Protein AF-A0A3C1NFV2-F1 (afdb_monomer_lite)

Sequence (138 aa):
SYFTEQDGTWHMTVIRDTDFTPSHIIEFYMSYPMYIVIGVGGFMYARTRLPTYGSKGWSVAYVLLFVGPFMIFPNVGLNEWGHTFWFMEELFVEPLHWMFVFFGWFSLAVFGVVLQLLGRVVELAHGHEELLGLEPAE

Structure (mmCIF, N/CA/C/O backbone):
data_AF-A0A3C1NFV2-F1
#
_entry.id   AF-A0A3C1NFV2-F1
#
loop_
_atom_site.group_PDB
_atom_site.id
_atom_site.type_symbol
_atom_site.label_atom_id
_atom_site.label_alt_id
_atom_site.label_comp_id
_atom_site.label_asym_id
_atom_site.label_entity_id
_atom_site.label_seq_id
_atom_site.pdbx_PDB_ins_code
_atom_site.Cartn_x
_atom_site.Cartn_y
_atom_site.Cartn_z
_atom_site.occupancy
_atom_site.B_iso_or_equiv
_atom_site.auth_seq_id
_atom_site.auth_comp_id
_atom_site.auth_asym_id
_atom_site.auth_atom_id
_atom_site.pdbx_PDB_model_num
ATOM 1 N N . SER A 1 1 ? 8.337 -7.512 -2.094 1.00 87.50 1 SER A N 1
ATOM 2 C CA . SER A 1 1 ? 9.249 -8.487 -1.454 1.00 87.50 1 SER A CA 1
ATOM 3 C C . SER A 1 1 ? 9.597 -9.572 -2.453 1.00 87.50 1 SER A C 1
ATOM 5 O O . SER A 1 1 ? 10.526 -9.316 -3.191 1.00 87.50 1 SER A O 1
ATOM 7 N N . TYR A 1 2 ? 8.841 -10.671 -2.594 1.00 95.75 2 TYR A N 1
ATOM 8 C CA . TYR A 1 2 ? 9.236 -11.791 -3.472 1.00 95.75 2 TYR A CA 1
ATOM 9 C C . TYR A 1 2 ? 9.637 -11.377 -4.902 1.00 95.75 2 TYR A C 1
ATOM 11 O O . TYR A 1 2 ? 10.785 -11.562 -5.281 1.00 95.75 2 TYR A O 1
ATOM 19 N N . PHE A 1 3 ? 8.727 -10.767 -5.670 1.00 94.44 3 PHE A N 1
ATOM 20 C CA . PHE A 1 3 ? 9.014 -10.379 -7.061 1.00 94.44 3 PHE A CA 1
ATOM 21 C C . PHE A 1 3 ? 10.024 -9.225 -7.175 1.00 94.44 3 PHE A C 1
ATOM 23 O O . PHE A 1 3 ? 10.833 -9.220 -8.090 1.00 94.44 3 PHE A O 1
ATOM 30 N N . THR A 1 4 ? 10.033 -8.309 -6.203 1.00 89.50 4 THR A N 1
ATOM 31 C CA . THR A 1 4 ? 11.006 -7.205 -6.115 1.00 89.50 4 THR A CA 1
ATOM 32 C C . THR A 1 4 ? 12.437 -7.696 -5.903 1.00 89.50 4 THR A C 1
ATOM 34 O O . THR A 1 4 ? 13.373 -7.235 -6.537 1.00 89.50 4 THR A O 1
ATOM 37 N N . GLU A 1 5 ? 12.640 -8.648 -4.994 1.00 91.31 5 GLU A N 1
ATOM 38 C CA . GLU A 1 5 ? 13.976 -9.178 -4.706 1.00 91.31 5 GLU A CA 1
ATOM 39 C C . GLU A 1 5 ? 14.406 -10.221 -5.748 1.00 91.31 5 GLU A C 1
ATOM 41 O O . GLU A 1 5 ? 15.594 -10.363 -6.042 1.00 91.31 5 GLU A O 1
ATOM 46 N N . GLN A 1 6 ? 13.440 -10.904 -6.373 1.00 95.50 6 GLN A N 1
ATOM 47 C CA . GLN A 1 6 ? 13.684 -11.737 -7.548 1.00 95.50 6 GLN A CA 1
ATOM 48 C C . GLN A 1 6 ? 14.309 -10.927 -8.693 1.00 95.50 6 GLN A C 1
ATOM 50 O O . GLN A 1 6 ? 15.218 -11.423 -9.358 1.00 95.50 6 GLN A O 1
ATOM 55 N N . ASP A 1 7 ? 13.857 -9.695 -8.927 1.00 91.75 7 ASP A N 1
ATOM 56 C CA . ASP A 1 7 ? 14.445 -8.835 -9.954 1.00 91.75 7 ASP A CA 1
ATOM 57 C C . ASP A 1 7 ? 15.911 -8.478 -9.653 1.00 91.75 7 ASP A C 1
ATOM 59 O O . ASP A 1 7 ? 16.766 -8.510 -10.540 1.00 91.75 7 ASP A O 1
ATOM 63 N N . GLY A 1 8 ? 16.252 -8.321 -8.370 1.00 89.75 8 GLY A N 1
ATOM 64 C CA . GLY A 1 8 ? 17.637 -8.166 -7.922 1.00 89.75 8 GLY A CA 1
ATOM 65 C C . GLY A 1 8 ? 18.556 -9.304 -8.386 1.00 89.75 8 GLY A C 1
ATOM 66 O O . GLY A 1 8 ? 19.658 -9.047 -8.875 1.00 89.75 8 GLY A O 1
ATOM 67 N N . THR A 1 9 ? 18.111 -10.568 -8.311 1.00 95.00 9 THR A N 1
ATOM 68 C CA . THR A 1 9 ? 18.898 -11.677 -8.885 1.00 95.00 9 THR A CA 1
ATOM 69 C C . THR A 1 9 ? 18.834 -11.710 -10.409 1.00 95.00 9 THR A C 1
ATOM 71 O O . THR A 1 9 ? 19.804 -12.142 -11.028 1.00 95.00 9 THR A O 1
ATOM 74 N N . TRP A 1 10 ? 17.741 -11.258 -11.030 1.00 94.44 10 TRP A N 1
ATOM 75 C CA . TRP A 1 10 ? 17.619 -11.214 -12.487 1.00 94.44 10 TRP A CA 1
ATOM 76 C C . TRP A 1 10 ? 18.637 -10.250 -13.108 1.00 94.44 10 TRP A C 1
ATOM 78 O O . TRP A 1 10 ? 19.301 -10.599 -14.088 1.00 94.44 10 TRP A O 1
ATOM 88 N N . HIS A 1 11 ? 18.866 -9.098 -12.475 1.00 91.00 11 HIS A N 1
ATOM 89 C CA . HIS A 1 11 ? 19.898 -8.137 -12.873 1.00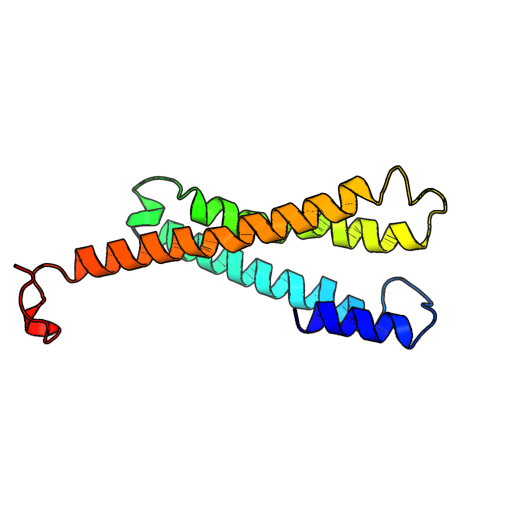 91.00 11 HIS A CA 1
ATOM 90 C C . HIS A 1 11 ? 21.320 -8.712 -12.913 1.00 91.00 11 HIS A C 1
ATOM 92 O O . HIS A 1 11 ? 22.149 -8.224 -13.675 1.00 91.00 11 HIS A O 1
ATOM 98 N N . MET A 1 12 ? 21.603 -9.775 -12.157 1.00 94.06 12 MET A N 1
ATOM 99 C CA . MET A 1 12 ? 22.910 -10.445 -12.159 1.00 94.06 12 MET A CA 1
ATOM 100 C C . MET A 1 12 ? 23.020 -11.566 -13.203 1.00 94.06 12 MET A C 1
ATOM 102 O O . MET A 1 12 ? 24.071 -12.194 -13.321 1.00 94.06 12 MET A O 1
ATOM 106 N N . THR A 1 13 ? 21.945 -11.846 -13.945 1.00 94.69 13 THR A N 1
ATOM 107 C CA . THR A 1 13 ? 21.867 -12.993 -14.868 1.00 94.69 13 THR A CA 1
ATOM 108 C C . THR A 1 13 ? 21.829 -12.608 -16.339 1.00 94.69 13 THR A C 1
ATOM 110 O O . THR A 1 13 ? 22.169 -13.434 -17.184 1.00 94.69 13 THR A O 1
ATOM 113 N N . VAL A 1 14 ? 21.442 -11.371 -16.662 1.00 91.62 14 VAL A N 1
ATOM 114 C CA . VAL A 1 14 ? 21.311 -10.907 -18.047 1.00 91.62 14 VAL A CA 1
ATOM 115 C C . VAL A 1 14 ? 21.833 -9.486 -18.214 1.00 91.62 14 VAL A C 1
ATOM 117 O O . VAL A 1 14 ? 21.719 -8.652 -17.319 1.00 91.62 14 VAL A O 1
ATOM 120 N N . ILE A 1 15 ? 22.342 -9.194 -19.409 1.00 91.69 15 ILE A N 1
ATOM 121 C CA . ILE A 1 15 ? 22.447 -7.820 -19.903 1.00 91.69 15 ILE A CA 1
ATOM 122 C C . ILE A 1 15 ? 21.111 -7.520 -20.581 1.00 91.69 15 ILE A C 1
ATOM 124 O O . ILE A 1 15 ? 20.642 -8.305 -21.400 1.00 91.69 15 ILE A O 1
ATOM 128 N N . ARG A 1 16 ? 20.455 -6.436 -20.174 1.00 87.50 16 ARG A N 1
ATOM 129 C CA . ARG A 1 16 ? 19.063 -6.161 -20.540 1.00 87.50 16 ARG A CA 1
ATOM 130 C C . ARG A 1 16 ? 18.963 -5.617 -21.964 1.00 87.50 16 ARG A C 1
ATOM 132 O O . ARG A 1 16 ? 19.564 -4.592 -22.265 1.00 87.50 16 ARG A O 1
ATOM 139 N N . ASP A 1 17 ? 18.138 -6.257 -22.789 1.00 88.50 17 ASP A N 1
ATOM 140 C CA . ASP A 1 17 ? 17.783 -5.748 -24.123 1.00 88.50 17 ASP A CA 1
ATOM 141 C C . ASP A 1 17 ? 16.808 -4.556 -24.052 1.00 88.50 17 ASP A C 1
ATOM 143 O O . ASP A 1 17 ? 16.746 -3.730 -24.960 1.00 88.50 17 ASP A O 1
ATOM 147 N N . THR A 1 18 ? 16.008 -4.484 -22.982 1.00 86.12 18 THR A N 1
ATOM 148 C CA . THR A 1 18 ? 14.990 -3.453 -22.735 1.00 86.12 18 THR A CA 1
ATOM 149 C C . THR A 1 18 ? 14.589 -3.430 -21.252 1.00 86.12 18 THR A C 1
ATOM 151 O O . THR A 1 18 ? 15.028 -4.264 -20.453 1.00 86.12 18 THR A O 1
ATOM 154 N N . ASP A 1 19 ? 13.715 -2.495 -20.887 1.00 83.88 19 ASP A N 1
ATOM 155 C CA . ASP A 1 19 ? 13.092 -2.392 -19.569 1.00 83.88 19 ASP A CA 1
ATOM 156 C C . ASP A 1 19 ? 11.949 -3.388 -19.355 1.00 83.88 19 ASP A C 1
ATOM 158 O O . ASP A 1 19 ? 11.538 -3.621 -18.227 1.00 83.88 19 ASP A O 1
ATOM 162 N N . PHE A 1 20 ? 11.486 -4.066 -20.403 1.00 89.62 20 PHE A N 1
ATOM 163 C CA . PHE A 1 20 ? 10.514 -5.156 -20.299 1.00 89.62 20 PHE A CA 1
ATOM 164 C C . PHE A 1 20 ? 11.192 -6.519 -20.137 1.00 89.62 20 PHE A C 1
ATOM 166 O O . PHE A 1 20 ? 11.080 -7.401 -20.990 1.00 89.62 20 PHE A O 1
ATOM 173 N N . THR A 1 21 ? 11.914 -6.704 -19.034 1.00 91.12 21 THR A N 1
ATOM 174 C CA . THR A 1 21 ? 12.440 -8.024 -18.671 1.00 91.12 21 THR A CA 1
ATOM 175 C C . THR A 1 21 ? 11.312 -8.939 -18.169 1.00 91.12 21 THR A C 1
ATOM 177 O O . THR A 1 21 ? 10.276 -8.455 -17.702 1.00 91.12 21 THR A O 1
ATOM 180 N N . PRO A 1 22 ? 11.491 -10.275 -18.201 1.00 95.38 22 PRO A N 1
ATOM 181 C CA . PRO A 1 22 ? 10.542 -11.192 -17.576 1.00 95.38 22 PRO A CA 1
ATOM 182 C C . PRO A 1 22 ? 10.256 -10.860 -16.104 1.00 95.38 22 PRO A C 1
ATOM 184 O O . PRO A 1 22 ? 9.103 -10.934 -15.685 1.00 95.38 22 PRO A O 1
ATOM 187 N N . SER A 1 23 ? 11.272 -10.456 -15.332 1.00 94.38 23 SER A N 1
ATOM 188 C CA . SER A 1 23 ? 11.110 -10.034 -13.936 1.00 94.38 23 SER A CA 1
ATOM 189 C C . SER A 1 23 ? 10.300 -8.740 -13.815 1.00 94.38 23 SER A C 1
ATOM 191 O O . SER A 1 23 ? 9.317 -8.726 -13.079 1.00 94.38 23 SER A O 1
ATOM 193 N N . HIS A 1 24 ? 10.614 -7.704 -14.599 1.00 90.88 24 HIS A N 1
ATOM 194 C CA . HIS A 1 24 ? 9.911 -6.418 -14.565 1.00 90.88 24 HIS A CA 1
ATOM 195 C C . HIS A 1 24 ? 8.430 -6.542 -14.937 1.00 90.88 24 HIS A C 1
ATOM 197 O O . HIS A 1 24 ? 7.584 -5.907 -14.309 1.00 90.88 24 HIS A O 1
ATOM 203 N N . ILE A 1 25 ? 8.083 -7.387 -15.917 1.00 93.88 25 ILE A N 1
ATOM 204 C CA . ILE A 1 25 ? 6.680 -7.639 -16.294 1.00 93.88 25 ILE A CA 1
ATOM 205 C C . ILE A 1 25 ? 5.885 -8.161 -15.089 1.00 93.88 25 ILE A C 1
ATOM 207 O O . ILE A 1 25 ? 4.780 -7.695 -14.808 1.00 93.88 25 ILE A O 1
ATOM 211 N N . ILE A 1 26 ? 6.450 -9.117 -14.354 1.00 96.31 26 ILE A N 1
ATOM 212 C CA . ILE A 1 26 ? 5.793 -9.726 -13.197 1.00 96.31 26 ILE A CA 1
ATOM 213 C C . ILE A 1 26 ? 5.817 -8.789 -11.987 1.00 96.31 26 ILE A C 1
ATOM 215 O O . ILE A 1 26 ? 4.823 -8.680 -11.268 1.00 96.31 26 ILE A O 1
ATOM 219 N N . GLU A 1 27 ? 6.913 -8.080 -11.757 1.00 91.81 27 GLU A N 1
ATOM 220 C CA . GLU A 1 27 ? 7.041 -7.157 -10.640 1.00 91.81 27 GLU A CA 1
ATOM 221 C C . GLU A 1 27 ? 6.131 -5.933 -10.815 1.00 91.81 27 GLU A C 1
ATOM 223 O O . GLU A 1 27 ? 5.156 -5.774 -10.070 1.00 91.81 27 GLU A O 1
ATOM 228 N N . PHE A 1 28 ? 6.416 -5.097 -11.813 1.00 88.88 28 PHE A N 1
ATOM 229 C CA . PHE A 1 28 ? 5.825 -3.769 -11.962 1.00 88.88 28 PHE A CA 1
ATOM 230 C C . PHE A 1 28 ? 4.447 -3.796 -12.603 1.00 88.88 28 PHE A C 1
ATOM 232 O O . PHE A 1 28 ? 3.584 -3.000 -12.238 1.00 88.88 28 PHE A O 1
ATOM 239 N N . TYR A 1 29 ? 4.221 -4.717 -13.538 1.00 90.88 29 TYR A N 1
ATOM 240 C CA . TYR A 1 29 ? 3.008 -4.722 -14.358 1.00 90.88 29 TYR A CA 1
ATOM 241 C C . TYR A 1 29 ? 1.989 -5.782 -13.928 1.00 90.88 29 TYR A C 1
ATOM 243 O O . TYR A 1 29 ? 0.854 -5.771 -14.405 1.00 90.88 29 TYR A O 1
ATOM 251 N N . MET A 1 30 ? 2.345 -6.649 -12.976 1.00 94.75 30 MET A N 1
ATOM 252 C CA . MET A 1 30 ? 1.423 -7.612 -12.374 1.00 94.75 30 MET A CA 1
ATOM 253 C C . MET A 1 30 ? 1.346 -7.446 -10.853 1.00 94.75 30 MET A C 1
ATOM 255 O O . MET A 1 30 ? 0.293 -7.080 -10.330 1.00 94.75 30 MET A O 1
ATOM 259 N N . SER A 1 31 ? 2.440 -7.687 -10.127 1.00 94.38 31 SER A N 1
ATOM 260 C CA . SER A 1 31 ? 2.401 -7.786 -8.665 1.00 94.38 31 SER A CA 1
ATOM 261 C C . SER A 1 31 ? 2.040 -6.462 -7.987 1.00 94.38 31 SER A C 1
ATOM 263 O O . SER A 1 31 ? 1.213 -6.451 -7.071 1.00 94.38 31 SER A O 1
ATOM 265 N N . TYR A 1 32 ? 2.592 -5.344 -8.474 1.00 91.81 32 TYR A N 1
ATOM 266 C CA . TYR A 1 32 ? 2.317 -4.013 -7.933 1.00 91.81 32 TYR A CA 1
ATOM 267 C C . TYR A 1 32 ? 0.856 -3.588 -8.157 1.00 91.81 32 TYR A C 1
ATOM 269 O O . TYR A 1 32 ? 0.159 -3.304 -7.176 1.00 91.81 32 TYR A O 1
ATOM 277 N N . PRO A 1 33 ? 0.323 -3.645 -9.394 1.00 92.88 33 PRO A N 1
ATOM 278 C CA . PRO A 1 33 ? -1.094 -3.423 -9.657 1.00 92.88 33 PRO A CA 1
ATOM 279 C C . PRO A 1 33 ? -2.017 -4.310 -8.822 1.00 92.88 33 PRO A C 1
ATOM 281 O O . PRO A 1 33 ? -3.014 -3.819 -8.292 1.00 92.88 33 PRO A O 1
ATOM 284 N N . MET A 1 34 ? -1.690 -5.597 -8.659 1.00 95.38 34 MET A N 1
ATOM 285 C CA . MET A 1 34 ? -2.512 -6.520 -7.874 1.00 95.38 34 MET A CA 1
ATOM 286 C C . MET A 1 34 ? -2.676 -6.052 -6.426 1.00 95.38 34 MET A C 1
ATOM 288 O O . MET A 1 34 ? -3.809 -5.956 -5.948 1.00 95.38 34 MET A O 1
ATOM 292 N N . TYR A 1 35 ? -1.584 -5.732 -5.720 1.00 92.81 35 TYR A N 1
ATOM 293 C CA . TYR A 1 35 ? -1.715 -5.301 -4.326 1.00 92.81 35 TYR A CA 1
ATOM 294 C C . TYR A 1 35 ? -2.329 -3.899 -4.203 1.00 92.81 35 TYR A C 1
ATOM 296 O O . TYR A 1 35 ? -3.043 -3.645 -3.232 1.00 92.81 35 TYR A O 1
ATOM 304 N N . ILE A 1 36 ? -2.133 -3.010 -5.187 1.00 93.75 36 ILE A N 1
ATOM 305 C CA . ILE A 1 36 ? -2.815 -1.705 -5.241 1.00 93.75 36 ILE A CA 1
ATOM 306 C C . ILE A 1 36 ? -4.331 -1.903 -5.340 1.00 93.75 36 ILE A C 1
ATOM 308 O O . ILE A 1 36 ? -5.077 -1.298 -4.572 1.00 93.75 36 ILE A O 1
ATOM 312 N N . VAL A 1 37 ? -4.803 -2.781 -6.230 1.00 95.69 37 VAL A N 1
ATOM 313 C CA . VAL A 1 37 ? -6.238 -3.073 -6.390 1.00 95.69 37 VAL A CA 1
ATOM 314 C C . VAL A 1 37 ? -6.828 -3.669 -5.112 1.00 95.69 37 VAL A C 1
ATOM 316 O O . VAL A 1 37 ? -7.913 -3.264 -4.693 1.00 95.69 37 VAL A O 1
ATOM 319 N N . ILE A 1 38 ? -6.107 -4.577 -4.449 1.00 95.62 38 ILE A N 1
ATOM 320 C CA . ILE A 1 38 ? -6.517 -5.118 -3.145 1.00 95.62 38 ILE A CA 1
ATOM 321 C C . ILE A 1 38 ? -6.605 -3.995 -2.100 1.00 95.62 38 ILE A C 1
ATOM 323 O O . ILE A 1 38 ? -7.592 -3.919 -1.367 1.00 95.62 38 ILE A O 1
ATOM 327 N N . GLY A 1 39 ? -5.621 -3.091 -2.061 1.00 94.56 39 GLY A N 1
ATOM 328 C CA . GLY A 1 39 ? -5.610 -1.928 -1.172 1.00 94.56 39 GLY A CA 1
ATOM 329 C C . GLY A 1 39 ? -6.792 -0.984 -1.406 1.00 94.56 39 GLY A C 1
ATOM 330 O O . GLY A 1 39 ? -7.476 -0.609 -0.453 1.00 94.56 39 GLY A O 1
ATOM 331 N N . VAL A 1 40 ? -7.097 -0.660 -2.669 1.00 95.69 40 VAL A N 1
ATOM 332 C CA . VAL A 1 40 ? -8.291 0.113 -3.060 1.00 95.69 40 VAL A CA 1
ATOM 333 C C . VAL A 1 40 ? -9.561 -0.596 -2.596 1.00 95.69 40 VAL A C 1
ATOM 335 O O . VAL A 1 40 ? -10.422 0.030 -1.978 1.00 95.69 40 VAL A O 1
ATOM 338 N N . GLY A 1 41 ? -9.674 -1.902 -2.847 1.00 97.00 41 GLY A N 1
ATOM 339 C CA . GLY A 1 41 ? -10.819 -2.707 -2.428 1.00 97.00 41 GLY A CA 1
ATOM 340 C C . GLY A 1 41 ? -11.031 -2.675 -0.914 1.00 97.00 41 GLY A C 1
ATOM 341 O O . GLY A 1 41 ? -12.138 -2.387 -0.454 1.00 97.00 41 GLY A O 1
ATOM 342 N N . GLY A 1 42 ? -9.969 -2.894 -0.134 1.00 95.94 42 GLY A N 1
ATOM 343 C CA . GLY A 1 42 ? -10.007 -2.837 1.328 1.00 95.94 42 GLY A CA 1
ATOM 344 C C . GLY A 1 42 ? -10.384 -1.453 1.859 1.00 95.94 42 GLY A C 1
ATOM 345 O O . GLY A 1 42 ? -11.243 -1.338 2.741 1.00 95.94 42 GLY A O 1
ATOM 346 N N . PHE A 1 43 ? -9.800 -0.396 1.289 1.00 95.81 43 PHE A N 1
ATOM 347 C CA . PHE A 1 43 ? -10.077 0.986 1.672 1.00 95.81 43 PHE A CA 1
ATOM 348 C C . PHE A 1 43 ? -11.538 1.366 1.402 1.00 95.81 43 PHE A C 1
ATOM 350 O O . PHE A 1 43 ? -12.238 1.874 2.284 1.00 95.81 43 PHE A O 1
ATOM 357 N N . MET A 1 44 ? -12.029 1.052 0.200 1.00 96.62 44 MET A N 1
ATOM 358 C CA . MET A 1 44 ? -13.411 1.309 -0.196 1.00 96.62 44 MET A CA 1
ATOM 359 C C . MET A 1 44 ? -14.391 0.507 0.653 1.00 96.62 44 MET A C 1
ATOM 361 O O . MET A 1 44 ? -15.384 1.071 1.117 1.00 96.62 44 MET A O 1
ATOM 365 N N . TYR A 1 45 ? -14.106 -0.772 0.912 1.00 97.56 45 TYR A N 1
ATOM 366 C CA . TYR A 1 45 ? -14.914 -1.606 1.797 1.00 97.56 45 TYR A CA 1
ATOM 367 C C . TYR A 1 45 ? -15.039 -0.969 3.182 1.00 97.56 45 TYR A C 1
ATOM 369 O O . TYR A 1 45 ? -16.152 -0.714 3.642 1.00 97.56 45 TYR A O 1
ATOM 377 N N . ALA A 1 46 ? -13.918 -0.621 3.817 1.00 96.38 46 ALA A N 1
ATOM 378 C CA . ALA A 1 46 ? -13.930 -0.024 5.146 1.00 96.38 46 ALA A CA 1
ATOM 379 C C . ALA A 1 46 ? -14.724 1.289 5.182 1.00 96.38 46 ALA A C 1
ATOM 381 O O . ALA A 1 46 ? -15.607 1.447 6.023 1.00 96.38 46 ALA A O 1
ATOM 382 N N . ARG A 1 47 ? -14.488 2.197 4.226 1.00 94.88 47 ARG A N 1
ATOM 383 C CA . ARG A 1 47 ? -15.166 3.505 4.161 1.00 94.88 47 ARG A CA 1
ATOM 384 C C . ARG A 1 47 ? -16.675 3.417 4.012 1.00 94.88 47 ARG A C 1
ATOM 386 O O . ARG A 1 47 ? -17.377 4.353 4.377 1.00 94.88 47 ARG A O 1
ATOM 393 N N . THR A 1 48 ? -17.177 2.325 3.460 1.00 96.44 48 THR A N 1
ATOM 394 C CA . THR A 1 48 ? -18.584 2.236 3.083 1.00 96.44 48 THR A CA 1
ATOM 395 C C . THR A 1 48 ? -19.365 1.189 3.868 1.00 96.44 48 THR A C 1
ATOM 397 O O . THR A 1 48 ? -20.591 1.220 3.838 1.00 96.44 48 THR A O 1
ATOM 400 N N . ARG A 1 49 ? -18.693 0.243 4.539 1.00 96.94 49 ARG A N 1
ATOM 401 C CA . ARG A 1 49 ? -19.333 -0.853 5.291 1.00 96.94 49 ARG A CA 1
ATOM 402 C C . ARG A 1 49 ? -19.047 -0.785 6.792 1.00 96.94 49 ARG A C 1
ATOM 404 O O . ARG A 1 49 ? -19.787 -1.381 7.567 1.00 96.94 49 ARG A O 1
ATOM 411 N N . LEU A 1 50 ? -18.020 -0.047 7.225 1.00 95.31 50 LEU A N 1
ATOM 412 C CA . LEU A 1 50 ? -17.668 0.088 8.640 1.00 95.31 50 LEU A CA 1
ATOM 413 C C . LEU A 1 50 ? -17.942 1.520 9.132 1.00 95.31 50 LEU A C 1
ATOM 415 O O . LEU A 1 50 ? -17.251 2.447 8.703 1.00 95.31 50 LEU A O 1
ATOM 419 N N . PRO A 1 51 ? -18.877 1.732 10.082 1.00 93.00 51 PRO A N 1
ATOM 420 C CA . PRO A 1 51 ? -19.185 3.067 10.609 1.00 93.00 51 PRO A CA 1
ATOM 421 C C . PRO A 1 51 ? -17.976 3.797 11.209 1.00 93.00 51 PRO A C 1
ATOM 423 O O . PRO A 1 51 ? -17.874 5.017 11.088 1.00 93.00 51 PRO A O 1
ATOM 426 N N . THR A 1 52 ? -17.027 3.057 11.798 1.00 93.31 52 THR A N 1
ATOM 427 C CA . THR A 1 52 ? -15.759 3.597 12.321 1.00 93.31 52 THR A CA 1
ATOM 428 C C . THR A 1 52 ? -14.983 4.373 11.264 1.00 93.31 52 THR A C 1
ATOM 430 O O . THR A 1 52 ? -14.405 5.407 11.574 1.00 93.31 52 THR A O 1
ATOM 433 N N . TYR A 1 53 ? -14.999 3.900 10.018 1.00 94.75 53 TYR A N 1
ATOM 434 C CA . TYR A 1 53 ? -14.283 4.537 8.921 1.00 94.75 53 TYR A CA 1
ATOM 435 C C . TYR A 1 53 ? -15.188 5.389 8.049 1.00 94.75 53 TYR A C 1
ATOM 437 O O . TYR A 1 53 ? -14.672 6.301 7.430 1.00 94.75 53 TYR A O 1
ATOM 445 N N . GLY A 1 54 ? -16.492 5.113 7.961 1.00 92.50 54 GLY A N 1
ATOM 446 C CA . GLY A 1 54 ? -17.437 5.861 7.125 1.00 92.50 54 GLY A CA 1
ATOM 447 C C . GLY A 1 54 ? -17.967 7.138 7.777 1.00 92.50 54 GLY A C 1
ATOM 448 O O . GLY A 1 54 ? -17.962 8.196 7.145 1.00 92.50 54 GLY A O 1
ATOM 449 N N . SER A 1 55 ? -18.367 7.051 9.050 1.00 92.38 55 SER A N 1
ATOM 450 C CA . SER A 1 55 ? -19.117 8.103 9.752 1.00 92.38 55 SER A CA 1
ATOM 451 C C . SER A 1 55 ? -18.254 8.969 10.670 1.00 92.38 55 SER A C 1
ATOM 453 O O . SER A 1 55 ? -18.574 10.134 10.876 1.00 92.38 55 SER A O 1
ATOM 455 N N . LYS A 1 56 ? -17.153 8.429 11.214 1.00 88.19 56 LYS A N 1
ATOM 456 C CA . LYS A 1 56 ? -16.260 9.150 12.148 1.00 88.19 56 LYS A CA 1
ATOM 457 C C . LYS A 1 56 ? -15.146 9.954 11.445 1.00 88.19 56 LYS A C 1
ATOM 459 O O . LYS A 1 56 ? -14.203 10.393 12.094 1.00 88.19 56 LYS A O 1
ATOM 464 N N . GLY A 1 57 ? -15.253 10.163 10.130 1.00 89.56 57 GLY A N 1
ATOM 465 C CA . GLY A 1 57 ? -14.271 10.899 9.323 1.00 89.56 57 GLY A CA 1
ATOM 466 C C . GLY A 1 57 ? -13.221 10.006 8.653 1.00 89.56 57 GLY A C 1
ATOM 467 O O . GLY A 1 57 ? -13.431 8.810 8.467 1.00 89.56 57 GLY A O 1
ATOM 468 N N . TRP A 1 58 ? -12.103 10.605 8.236 1.00 93.50 58 TRP A N 1
ATOM 469 C CA . TRP A 1 58 ? -11.024 9.906 7.533 1.00 93.50 58 TRP A CA 1
ATOM 470 C C . TRP A 1 58 ? -9.942 9.458 8.515 1.00 93.50 58 TRP A C 1
ATOM 472 O O . TRP A 1 58 ? -9.338 10.279 9.202 1.00 93.50 58 TRP A O 1
ATOM 482 N N . SER A 1 59 ? -9.668 8.153 8.556 1.00 96.00 59 SER A N 1
ATOM 483 C CA . SER A 1 59 ? -8.524 7.632 9.304 1.00 96.00 59 SER A CA 1
ATOM 484 C C . SER A 1 59 ? -7.232 8.059 8.618 1.00 96.00 59 SER A C 1
ATOM 486 O O . SER A 1 59 ? -6.947 7.604 7.513 1.00 96.00 59 SER A O 1
ATOM 488 N N . VAL A 1 60 ? -6.435 8.893 9.291 1.00 96.06 60 VAL A N 1
ATOM 489 C CA . VAL A 1 60 ? -5.106 9.295 8.805 1.00 96.06 60 VAL A CA 1
ATOM 490 C C . VAL A 1 60 ? -4.245 8.062 8.533 1.00 96.06 60 VAL A C 1
ATOM 492 O O . VAL A 1 60 ? -3.648 7.961 7.468 1.00 96.06 60 VAL A O 1
ATOM 495 N N . ALA A 1 61 ? -4.255 7.083 9.443 1.00 96.38 61 ALA A N 1
ATOM 496 C CA . ALA A 1 61 ? -3.507 5.840 9.276 1.00 96.38 61 ALA A CA 1
ATOM 497 C C . ALA A 1 61 ? -3.923 5.080 8.006 1.00 96.38 61 ALA A C 1
ATOM 499 O O . ALA A 1 61 ? -3.070 4.661 7.228 1.00 96.38 61 ALA A O 1
ATOM 500 N N . TYR A 1 62 ? -5.228 4.948 7.749 1.00 96.56 62 TYR A N 1
ATOM 501 C CA . TYR A 1 62 ? -5.692 4.220 6.568 1.00 96.56 62 TYR A CA 1
ATOM 502 C C . TYR A 1 62 ? -5.470 5.013 5.272 1.00 96.56 62 TYR A C 1
ATOM 504 O O . TYR A 1 62 ? -5.150 4.432 4.242 1.00 96.56 62 TYR A O 1
ATOM 512 N N . VAL A 1 63 ? -5.576 6.344 5.306 1.00 95.94 63 VAL A N 1
ATOM 513 C CA . VAL A 1 63 ? -5.241 7.183 4.145 1.00 95.94 63 VAL A CA 1
ATOM 514 C C . VAL A 1 63 ? -3.764 7.049 3.788 1.00 95.94 63 VAL A C 1
ATOM 516 O O . VAL A 1 63 ? -3.452 6.838 2.621 1.00 95.94 63 VAL A O 1
ATOM 519 N N . LEU A 1 64 ? -2.864 7.112 4.773 1.00 95.94 64 LEU A N 1
ATOM 520 C CA . LEU A 1 64 ? -1.433 6.919 4.538 1.00 95.94 64 LEU A CA 1
ATOM 521 C C . LEU A 1 64 ? -1.156 5.523 3.972 1.00 95.94 64 LEU A C 1
ATOM 523 O O . LEU A 1 64 ? -0.524 5.418 2.926 1.00 95.94 64 LEU A O 1
ATOM 527 N N . LEU A 1 65 ? -1.715 4.469 4.579 1.00 95.56 65 LEU A N 1
ATOM 528 C CA . LEU A 1 65 ? -1.576 3.096 4.084 1.00 95.56 65 LEU A CA 1
ATOM 529 C C . LEU A 1 65 ? -2.081 2.937 2.640 1.00 95.56 65 LEU A C 1
ATOM 531 O O . LEU A 1 65 ? -1.475 2.221 1.851 1.00 95.56 65 LEU A O 1
ATOM 535 N N . PHE A 1 66 ? -3.183 3.603 2.290 1.00 94.69 66 PHE A N 1
ATOM 536 C CA . PHE A 1 66 ? -3.759 3.573 0.948 1.00 94.69 66 PHE A CA 1
ATOM 537 C C . PHE A 1 66 ? -2.895 4.315 -0.083 1.00 94.69 66 PHE A C 1
ATOM 539 O O . PHE A 1 66 ? -2.722 3.832 -1.199 1.00 94.69 66 PHE A O 1
ATOM 546 N N . VAL A 1 67 ? -2.343 5.476 0.284 1.00 92.75 67 VAL A N 1
ATOM 547 C CA . VAL A 1 67 ? -1.515 6.304 -0.608 1.00 92.75 67 VAL A CA 1
ATOM 548 C C . VAL A 1 67 ? -0.109 5.727 -0.783 1.00 92.75 67 VAL A C 1
ATOM 550 O O . VAL A 1 67 ? 0.452 5.837 -1.869 1.00 92.75 67 VAL A O 1
ATOM 553 N N . GLY A 1 68 ? 0.447 5.079 0.246 1.00 91.06 68 GLY A N 1
ATOM 554 C CA . GLY A 1 68 ? 1.798 4.503 0.251 1.00 91.06 68 GLY A CA 1
ATOM 555 C C . GLY A 1 68 ? 2.159 3.734 -1.023 1.00 91.06 68 GLY A C 1
ATOM 556 O O . GLY A 1 68 ? 3.138 4.098 -1.669 1.00 91.06 68 GLY A O 1
ATOM 557 N N . PRO A 1 69 ? 1.360 2.738 -1.445 1.00 89.69 69 PRO A N 1
ATOM 558 C CA . PRO A 1 69 ? 1.513 2.034 -2.714 1.00 89.69 69 PRO A CA 1
ATOM 559 C C . PRO A 1 69 ? 1.767 2.903 -3.946 1.00 89.69 69 PRO A C 1
ATOM 561 O O . PRO A 1 69 ? 2.586 2.532 -4.775 1.00 89.69 69 PRO A O 1
ATOM 564 N N . PHE A 1 70 ? 1.103 4.052 -4.077 1.00 87.69 70 PHE A N 1
ATOM 565 C CA . PHE A 1 70 ? 1.243 4.931 -5.243 1.00 87.69 70 PHE A CA 1
ATOM 566 C C . PHE A 1 70 ? 2.572 5.692 -5.253 1.00 87.69 70 PHE A C 1
ATOM 568 O O . PHE A 1 70 ? 3.034 6.117 -6.311 1.00 87.69 70 PHE A O 1
ATOM 575 N N . MET A 1 71 ? 3.225 5.806 -4.094 1.00 87.75 71 MET A N 1
ATOM 576 C CA . MET A 1 71 ? 4.560 6.390 -3.974 1.00 87.75 71 MET A CA 1
ATOM 577 C C . MET A 1 71 ? 5.638 5.497 -4.606 1.00 87.75 71 MET A C 1
ATOM 579 O O . MET A 1 71 ? 6.765 5.940 -4.764 1.00 87.75 71 MET A O 1
ATOM 583 N N . ILE A 1 72 ? 5.319 4.268 -5.030 1.00 83.12 72 ILE A N 1
ATOM 584 C CA . ILE A 1 72 ? 6.265 3.432 -5.783 1.00 83.12 72 ILE A CA 1
ATOM 585 C C . ILE A 1 72 ? 6.391 3.853 -7.255 1.00 83.12 72 ILE A C 1
ATOM 587 O O . ILE A 1 72 ? 7.384 3.533 -7.898 1.00 83.12 72 ILE A O 1
ATOM 591 N N . PHE A 1 73 ? 5.411 4.570 -7.817 1.00 80.62 73 PHE A N 1
ATOM 592 C CA . PHE A 1 73 ? 5.387 4.873 -9.253 1.00 80.62 73 PHE A CA 1
ATOM 593 C C . PHE A 1 73 ? 6.542 5.743 -9.751 1.00 80.62 73 PHE A C 1
ATOM 595 O O . PHE A 1 73 ? 7.079 5.418 -10.811 1.00 80.62 73 PHE A O 1
ATOM 602 N N . PRO A 1 74 ? 6.980 6.790 -9.025 1.00 77.81 74 PRO A N 1
ATOM 603 C CA . PRO A 1 74 ? 8.201 7.498 -9.387 1.00 77.81 74 PRO A CA 1
ATOM 604 C C . PRO A 1 74 ? 9.401 6.557 -9.457 1.00 77.81 74 PRO A C 1
ATOM 606 O O . PRO A 1 74 ? 10.216 6.693 -10.356 1.00 77.81 74 PRO A O 1
ATOM 609 N N . ASN A 1 75 ? 9.476 5.562 -8.574 1.00 72.38 75 ASN A N 1
ATOM 610 C CA . ASN A 1 75 ? 10.592 4.625 -8.560 1.00 72.38 75 ASN A CA 1
ATOM 611 C C . ASN A 1 75 ? 10.559 3.688 -9.743 1.00 72.38 75 ASN A C 1
ATOM 613 O O . ASN A 1 75 ? 11.588 3.510 -10.366 1.00 72.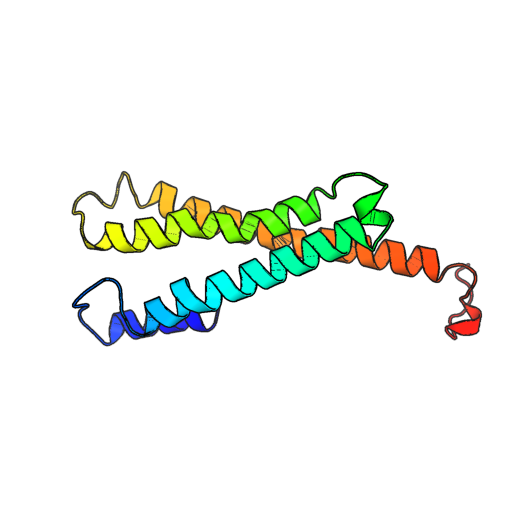38 75 ASN A O 1
ATOM 617 N N . VAL A 1 76 ? 9.399 3.133 -10.082 1.00 72.62 76 VAL A N 1
ATOM 618 C CA . VAL A 1 76 ? 9.273 2.280 -11.267 1.00 72.62 76 VAL A CA 1
ATOM 619 C C . VAL A 1 76 ? 9.626 3.072 -12.530 1.00 72.62 76 VAL A C 1
ATOM 621 O O . VAL A 1 76 ? 10.516 2.669 -13.270 1.00 72.62 76 VAL A O 1
ATOM 624 N N . GLY A 1 77 ? 9.016 4.245 -12.732 1.00 70.50 77 GLY A N 1
ATOM 625 C CA . GLY A 1 77 ? 9.240 5.042 -13.943 1.00 70.50 77 GLY A CA 1
ATOM 626 C C . GLY A 1 77 ? 10.662 5.601 -14.065 1.00 70.50 77 GLY A C 1
ATOM 627 O O . GLY A 1 77 ? 11.226 5.633 -15.155 1.00 70.50 77 GLY A O 1
ATOM 628 N N . LEU A 1 78 ? 11.274 6.016 -12.954 1.00 69.81 78 LEU A N 1
ATOM 629 C CA . LEU A 1 78 ? 12.648 6.517 -12.955 1.00 69.81 78 LEU A CA 1
ATOM 630 C C . LEU A 1 78 ? 13.695 5.397 -12.903 1.00 69.81 78 LEU A C 1
ATOM 632 O O . LEU A 1 78 ? 14.806 5.631 -13.358 1.00 69.81 78 LEU A O 1
ATOM 636 N N . ASN A 1 79 ? 13.380 4.200 -12.393 1.00 66.69 79 ASN A N 1
ATOM 637 C CA . ASN A 1 79 ? 14.276 3.037 -12.463 1.00 66.69 79 ASN A CA 1
ATOM 638 C C . ASN A 1 79 ? 14.463 2.590 -13.917 1.00 66.69 79 ASN A C 1
ATOM 640 O O . ASN A 1 79 ? 15.571 2.263 -14.328 1.00 66.69 79 ASN A O 1
ATOM 644 N N . GLU A 1 80 ? 13.403 2.655 -14.723 1.00 65.38 80 GLU A N 1
ATOM 645 C CA . GLU A 1 80 ? 13.472 2.394 -16.165 1.00 65.38 80 GLU A CA 1
ATOM 646 C C . GLU A 1 80 ? 14.337 3.448 -16.884 1.00 65.38 80 GLU A C 1
ATOM 648 O O . GLU A 1 80 ? 15.222 3.113 -17.668 1.00 65.38 80 GLU A O 1
ATOM 653 N N . TRP A 1 81 ? 14.184 4.733 -16.553 1.00 62.03 81 TRP A N 1
ATOM 654 C CA . TRP A 1 81 ? 14.958 5.801 -17.204 1.00 62.03 81 TRP A CA 1
ATOM 655 C C . TRP A 1 81 ? 16.384 5.943 -16.667 1.00 62.03 81 TRP A C 1
ATOM 657 O O . TRP A 1 81 ? 17.295 6.299 -17.416 1.00 62.03 81 TRP A O 1
ATOM 667 N N . GLY A 1 82 ? 16.617 5.618 -15.400 1.00 59.47 82 GLY A N 1
ATOM 668 C CA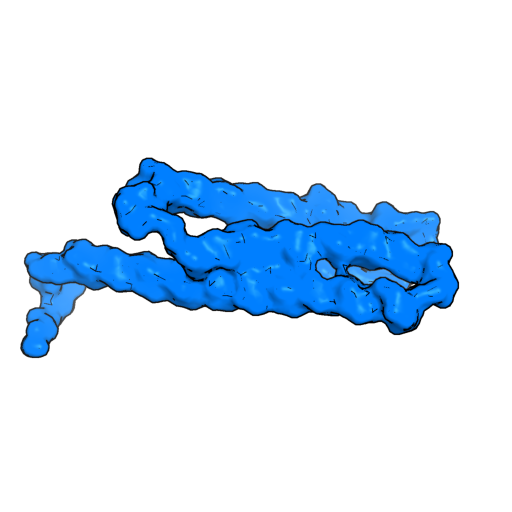 . GLY A 1 82 ? 17.911 5.754 -14.744 1.00 59.47 82 GLY A CA 1
ATOM 669 C C . GLY A 1 82 ? 19.011 4.935 -15.418 1.00 59.47 82 GLY A C 1
ATOM 670 O O . GLY A 1 82 ? 20.136 5.401 -15.561 1.00 59.47 82 GLY A O 1
ATOM 671 N N . HIS A 1 83 ? 18.685 3.755 -15.947 1.00 60.16 83 HIS A N 1
ATOM 672 C CA . HIS A 1 83 ? 19.651 2.928 -16.677 1.00 60.16 83 HIS A CA 1
ATOM 673 C C . HIS A 1 83 ? 20.002 3.448 -18.082 1.00 60.16 83 HIS A C 1
ATOM 675 O O . HIS A 1 83 ? 20.963 2.967 -18.681 1.00 60.16 83 HIS A O 1
ATOM 681 N N . THR A 1 84 ? 19.265 4.434 -18.605 1.00 61.44 84 THR A N 1
ATOM 682 C CA . THR A 1 84 ? 19.476 5.003 -19.950 1.00 61.44 84 THR A CA 1
ATOM 683 C C . THR A 1 84 ? 20.143 6.382 -19.954 1.00 61.44 84 THR A C 1
ATOM 685 O O . THR A 1 84 ? 20.637 6.807 -21.000 1.00 61.44 84 THR A O 1
ATOM 688 N N . PHE A 1 85 ? 20.231 7.075 -18.810 1.00 58.81 85 PHE A N 1
ATOM 689 C CA . PHE A 1 85 ? 20.775 8.438 -18.727 1.00 58.81 85 PHE A CA 1
ATOM 690 C C . PHE A 1 85 ? 22.038 8.539 -17.852 1.00 58.81 85 PHE A C 1
ATOM 692 O O . PHE A 1 85 ? 22.055 8.161 -16.687 1.00 58.81 85 PHE A O 1
ATOM 699 N N . TRP A 1 86 ? 23.099 9.128 -18.420 1.00 51.72 86 TRP A N 1
ATOM 700 C CA . TRP A 1 86 ? 24.448 9.257 -17.836 1.00 51.72 86 TRP A CA 1
ATOM 701 C C . TRP A 1 86 ? 24.512 10.142 -16.565 1.00 51.72 86 TRP A C 1
ATOM 703 O O . TRP A 1 86 ? 25.414 9.981 -15.751 1.00 51.72 86 TRP A O 1
ATOM 713 N N . PHE A 1 87 ? 23.563 11.060 -16.340 1.00 55.16 87 PHE A N 1
ATOM 714 C CA . PHE A 1 87 ? 23.601 12.056 -15.243 1.00 55.16 87 PHE A CA 1
ATOM 715 C C . PHE A 1 87 ? 22.904 11.599 -13.939 1.00 55.16 87 PHE A C 1
ATOM 717 O O . PHE A 1 87 ? 22.271 12.394 -13.246 1.00 55.16 87 PHE A O 1
ATOM 724 N N . MET A 1 88 ? 22.981 10.307 -13.620 1.00 53.44 88 MET A N 1
ATOM 725 C CA . MET A 1 88 ? 22.185 9.647 -12.571 1.00 53.44 88 MET A CA 1
ATOM 726 C C . MET A 1 88 ? 22.475 10.095 -11.126 1.00 53.44 88 MET A C 1
ATOM 728 O O . MET A 1 88 ? 21.557 10.104 -10.305 1.00 53.44 88 MET A O 1
ATOM 732 N N . GLU A 1 89 ? 23.708 10.483 -10.791 1.00 53.12 89 GLU A N 1
ATOM 733 C CA . GLU A 1 89 ? 24.114 10.634 -9.382 1.00 53.12 89 GLU A CA 1
ATOM 734 C C . GLU A 1 89 ? 23.551 11.869 -8.656 1.00 53.12 89 GLU A C 1
ATOM 736 O O . GLU A 1 89 ? 23.241 11.761 -7.475 1.00 53.12 89 GLU A O 1
ATOM 741 N N . GLU A 1 90 ? 23.344 13.013 -9.319 1.00 53.78 90 GLU A N 1
ATOM 742 C CA . GLU A 1 90 ? 22.910 14.250 -8.629 1.00 53.78 90 GLU A CA 1
ATOM 743 C C . GLU A 1 90 ? 21.411 14.563 -8.759 1.00 53.78 90 GLU A C 1
ATOM 745 O O . GLU A 1 90 ? 20.853 15.228 -7.891 1.00 53.78 90 GLU A O 1
ATOM 750 N N . LEU A 1 91 ? 20.729 14.084 -9.808 1.00 55.03 91 LEU A N 1
ATOM 751 C CA . LEU A 1 91 ? 19.310 14.400 -10.047 1.00 55.03 91 LEU A CA 1
ATOM 752 C C . LEU A 1 91 ? 18.364 13.219 -9.772 1.00 55.03 91 LEU A C 1
ATOM 754 O O . LEU A 1 91 ? 17.178 13.435 -9.529 1.00 55.03 91 LEU A O 1
ATOM 758 N N . PHE A 1 92 ? 18.865 11.978 -9.811 1.00 49.31 92 PHE A N 1
ATOM 759 C CA . PHE A 1 92 ? 18.030 10.771 -9.756 1.00 49.31 92 PHE A CA 1
ATOM 760 C C . PHE A 1 92 ? 18.287 9.897 -8.525 1.00 49.31 92 PHE A C 1
ATOM 762 O O . PHE A 1 92 ? 17.335 9.300 -8.030 1.00 49.31 92 PHE A O 1
ATOM 769 N N . VAL A 1 93 ? 19.500 9.875 -7.953 1.00 54.91 93 VAL A N 1
ATOM 770 C CA . VAL A 1 93 ? 19.764 9.144 -6.695 1.00 54.91 93 VAL A CA 1
ATOM 771 C C . VAL A 1 93 ? 18.894 9.663 -5.552 1.00 54.91 93 VAL A C 1
ATOM 773 O O . VAL A 1 93 ? 18.302 8.862 -4.832 1.00 54.91 93 VAL A O 1
ATOM 776 N N . GLU A 1 94 ? 18.762 10.978 -5.386 1.00 55.16 94 GLU A N 1
ATOM 777 C CA . GLU A 1 94 ? 18.022 11.531 -4.250 1.00 55.16 94 GLU A CA 1
ATOM 778 C C . GLU A 1 94 ? 16.500 11.277 -4.377 1.00 55.16 94 GLU A C 1
ATOM 780 O O . GLU A 1 94 ? 15.936 10.626 -3.493 1.00 55.16 94 GLU A O 1
ATOM 785 N N . PRO A 1 95 ? 15.803 11.635 -5.478 1.00 59.03 95 PRO A N 1
ATOM 786 C CA . PRO A 1 95 ? 14.348 11.466 -5.557 1.00 59.03 95 PRO A CA 1
ATOM 787 C C . PRO A 1 95 ? 13.882 10.007 -5.685 1.00 59.03 95 PRO A C 1
ATOM 789 O O . PRO A 1 95 ? 12.822 9.669 -5.152 1.00 59.03 95 PRO A O 1
ATOM 792 N N . LEU A 1 96 ? 14.663 9.139 -6.349 1.00 62.12 96 LEU A N 1
ATOM 793 C CA . LEU A 1 96 ? 14.335 7.716 -6.522 1.00 62.12 96 LEU A CA 1
ATOM 794 C C . LEU A 1 96 ? 14.294 6.976 -5.176 1.00 62.12 96 LEU A C 1
ATOM 796 O O . LEU A 1 96 ? 13.468 6.097 -4.958 1.00 62.12 96 LEU A O 1
ATOM 800 N N . HIS A 1 97 ? 15.158 7.321 -4.222 1.00 71.81 97 HIS A N 1
ATOM 801 C CA . HIS A 1 97 ? 15.167 6.622 -2.935 1.00 71.81 97 HIS A CA 1
ATOM 802 C C . HIS A 1 97 ? 14.105 7.169 -1.978 1.00 71.81 97 HIS A C 1
ATOM 804 O O . HIS A 1 97 ? 13.470 6.396 -1.258 1.00 71.81 97 HIS A O 1
ATOM 810 N N . TRP A 1 98 ? 13.838 8.478 -1.996 1.00 77.75 98 TRP A N 1
ATOM 811 C CA . TRP A 1 98 ? 12.879 9.087 -1.069 1.00 77.75 98 TRP A CA 1
ATOM 812 C C . TRP A 1 98 ? 11.452 8.567 -1.242 1.00 77.75 98 TRP A C 1
ATOM 814 O O . TRP A 1 98 ? 10.758 8.368 -0.247 1.00 77.75 98 TRP A O 1
ATOM 824 N N . MET A 1 99 ? 11.005 8.278 -2.465 1.00 80.06 99 MET A N 1
ATOM 825 C CA . MET A 1 99 ? 9.646 7.767 -2.677 1.00 80.06 99 MET A CA 1
ATOM 826 C C . MET A 1 99 ? 9.491 6.308 -2.217 1.00 80.06 99 MET A C 1
ATOM 828 O O . MET A 1 99 ? 8.445 5.953 -1.669 1.00 80.06 99 MET A O 1
ATOM 832 N N . PHE A 1 100 ? 10.565 5.505 -2.275 1.00 78.88 100 PHE A N 1
ATOM 833 C CA . PHE A 1 100 ? 10.619 4.203 -1.595 1.00 78.88 100 PHE A CA 1
ATOM 834 C C . PHE A 1 100 ? 10.511 4.354 -0.076 1.00 78.88 100 PHE A C 1
ATOM 836 O O . PHE A 1 100 ? 9.799 3.595 0.580 1.00 78.88 100 PHE A O 1
ATOM 843 N N . VAL A 1 101 ? 11.200 5.349 0.492 1.00 84.88 101 VAL A N 1
ATOM 844 C CA . VAL A 1 101 ? 11.144 5.642 1.931 1.00 84.88 101 VAL A CA 1
ATOM 845 C C . VAL A 1 101 ? 9.726 6.039 2.338 1.00 84.88 101 VAL A C 1
ATOM 847 O O . VAL A 1 101 ? 9.204 5.499 3.312 1.00 84.88 101 VAL A O 1
ATOM 850 N N . PHE A 1 102 ? 9.058 6.910 1.574 1.00 87.81 102 PHE A N 1
ATOM 851 C CA . PHE A 1 102 ? 7.653 7.248 1.815 1.00 87.81 102 PHE A CA 1
ATOM 852 C C . PHE A 1 102 ? 6.740 6.029 1.691 1.00 87.81 102 PHE A C 1
ATOM 854 O O . PHE A 1 102 ? 5.890 5.836 2.558 1.00 87.81 102 PHE A O 1
ATOM 861 N N . PHE A 1 103 ? 6.938 5.174 0.682 1.00 87.69 103 PHE A N 1
ATOM 862 C CA . PHE A 1 103 ? 6.230 3.897 0.572 1.00 87.69 103 PHE A CA 1
ATOM 863 C C . PHE A 1 103 ? 6.410 3.045 1.839 1.00 87.69 103 PHE A C 1
ATOM 865 O O . PHE A 1 103 ? 5.420 2.580 2.408 1.00 87.69 103 PHE A O 1
ATOM 872 N N . GLY A 1 104 ? 7.644 2.886 2.324 1.00 87.19 104 GLY A N 1
ATOM 873 C CA . GLY A 1 104 ? 7.948 2.148 3.549 1.00 87.19 104 GLY A CA 1
ATOM 874 C C . GLY A 1 104 ? 7.263 2.750 4.777 1.00 87.19 104 GLY A C 1
ATOM 875 O O . GLY A 1 104 ? 6.532 2.057 5.482 1.00 87.19 104 GLY A O 1
ATOM 876 N N . TRP A 1 105 ? 7.425 4.053 5.007 1.00 91.25 105 TRP A N 1
ATOM 877 C CA . TRP A 1 105 ? 6.829 4.765 6.145 1.00 91.25 105 TRP A CA 1
ATOM 878 C C . TRP A 1 105 ? 5.311 4.739 6.134 1.00 91.25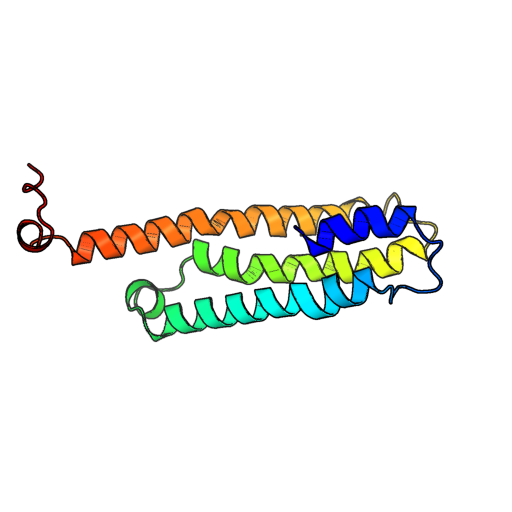 105 TRP A C 1
ATOM 880 O O . TRP A 1 105 ? 4.688 4.519 7.172 1.00 91.25 105 TRP A O 1
ATOM 890 N N . PHE A 1 106 ? 4.700 4.906 4.968 1.00 94.56 106 PHE A N 1
ATOM 891 C CA . PHE A 1 106 ? 3.251 4.866 4.842 1.00 94.56 106 PHE A CA 1
ATOM 892 C C . PHE A 1 106 ? 2.719 3.440 4.994 1.00 94.56 106 PHE A C 1
ATOM 894 O O . PHE A 1 106 ? 1.651 3.252 5.570 1.00 94.56 106 PHE A O 1
ATOM 901 N N . SER A 1 107 ? 3.483 2.423 4.586 1.00 93.25 107 SER A N 1
ATOM 902 C CA . SER A 1 107 ? 3.122 1.019 4.815 1.00 93.25 107 SER A CA 1
ATOM 903 C C . SER A 1 107 ? 3.069 0.668 6.306 1.00 93.25 107 SER A C 1
ATOM 905 O O . SER A 1 107 ? 2.204 -0.102 6.724 1.00 93.25 107 SER A O 1
ATOM 907 N N . LEU A 1 108 ? 3.911 1.289 7.144 1.00 96.00 108 LEU A N 1
ATOM 908 C CA . LEU A 1 108 ? 3.853 1.119 8.605 1.00 96.00 108 LEU A CA 1
ATOM 909 C C . LEU A 1 108 ? 2.571 1.694 9.231 1.00 96.00 108 LEU A C 1
ATOM 911 O O . LEU A 1 108 ? 2.220 1.328 10.354 1.00 96.00 108 LEU A O 1
ATOM 915 N N . ALA A 1 109 ? 1.810 2.525 8.509 1.00 97.19 109 ALA A N 1
ATOM 916 C CA . ALA A 1 109 ? 0.506 2.998 8.969 1.00 97.19 109 ALA A CA 1
ATOM 917 C C . ALA A 1 109 ? -0.517 1.857 9.148 1.00 97.19 109 ALA A C 1
ATOM 919 O O . ALA A 1 109 ? -1.531 2.046 9.827 1.00 97.19 109 ALA A O 1
ATOM 920 N N . VAL A 1 110 ? -0.221 0.650 8.640 1.00 97.19 110 VAL A N 1
ATOM 921 C CA . VAL A 1 110 ? -0.962 -0.577 8.961 1.00 97.19 110 VAL A CA 1
ATOM 922 C C . VAL A 1 110 ? -1.107 -0.793 10.467 1.00 97.19 110 VAL A C 1
ATOM 924 O O . VAL A 1 110 ? -2.175 -1.208 10.909 1.00 97.19 110 VAL A O 1
ATOM 927 N N . PHE A 1 111 ? -0.111 -0.424 11.281 1.00 97.94 111 PHE A N 1
ATOM 928 C CA . PHE A 1 111 ? -0.219 -0.522 12.738 1.00 97.94 111 PHE A CA 1
ATOM 929 C C . PHE A 1 111 ? -1.363 0.337 13.287 1.00 97.94 111 PHE A C 1
ATOM 931 O O . PHE A 1 111 ? -2.145 -0.127 14.113 1.00 97.94 111 PHE A O 1
ATOM 938 N N . GLY A 1 112 ? -1.526 1.562 12.779 1.00 97.38 112 GLY A N 1
ATOM 939 C CA . GLY A 1 112 ? -2.626 2.441 13.173 1.00 97.38 112 GLY A CA 1
ATOM 940 C C . GLY A 1 112 ? -3.994 1.905 12.743 1.00 97.38 112 GLY A C 1
ATOM 941 O O . GLY A 1 112 ? -4.949 1.977 13.515 1.00 97.38 112 GLY A O 1
ATOM 942 N N . VAL A 1 113 ? -4.088 1.315 11.546 1.00 97.12 113 VAL A N 1
ATOM 943 C CA . VAL A 1 113 ? -5.323 0.667 11.067 1.00 97.12 113 VAL A CA 1
ATOM 944 C C . VAL A 1 113 ? -5.678 -0.539 11.937 1.00 97.12 113 VAL A C 1
ATOM 946 O O . VAL A 1 113 ? -6.830 -0.690 12.343 1.00 97.12 113 VAL A O 1
ATOM 949 N N . VAL A 1 114 ? -4.695 -1.373 12.284 1.00 97.75 114 VAL A N 1
ATOM 950 C CA . VAL A 1 114 ? -4.899 -2.533 13.164 1.00 97.75 114 VAL A CA 1
ATOM 951 C C . VAL A 1 114 ? -5.363 -2.090 14.551 1.00 97.75 114 VAL A C 1
ATOM 953 O O . VAL A 1 114 ? -6.337 -2.641 15.053 1.00 97.75 114 VAL A O 1
ATOM 956 N N . LEU A 1 115 ? -4.758 -1.057 15.145 1.00 97.69 115 LEU A N 1
ATOM 957 C CA . LEU A 1 115 ? -5.201 -0.525 16.440 1.00 97.69 115 LEU A CA 1
ATOM 958 C C . LEU A 1 115 ? -6.643 0.004 16.397 1.00 97.69 115 LEU A C 1
ATOM 960 O O . LEU A 1 115 ? -7.413 -0.236 17.324 1.00 97.69 115 LEU A O 1
ATOM 964 N N . GLN A 1 116 ? -7.043 0.670 15.312 1.00 96.12 116 GLN A N 1
ATOM 965 C CA . GLN A 1 116 ? -8.424 1.132 15.128 1.00 96.12 116 GLN A CA 1
ATOM 966 C C . GLN A 1 116 ? -9.416 -0.031 14.992 1.00 96.12 116 GLN A C 1
ATOM 968 O O . GLN A 1 116 ? -10.528 0.040 15.520 1.00 96.12 116 GLN A O 1
ATOM 973 N N . LEU A 1 117 ? -9.024 -1.107 14.303 1.00 95.88 117 LEU A N 1
ATOM 974 C CA . LEU A 1 117 ? -9.830 -2.323 14.198 1.00 95.88 117 LEU A CA 1
ATOM 975 C C . LEU A 1 117 ? -9.954 -3.027 15.551 1.00 95.88 117 LEU A C 1
ATOM 977 O O . LEU A 1 117 ? -11.069 -3.330 15.962 1.00 95.88 117 LEU A O 1
ATOM 981 N N . LEU A 1 118 ? -8.844 -3.228 16.265 1.00 95.75 118 LEU A N 1
ATOM 982 C 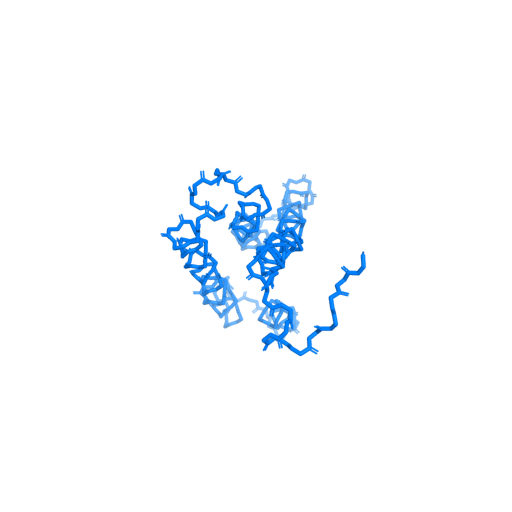CA . LEU A 1 118 ? -8.837 -3.854 17.589 1.00 95.75 118 LEU A CA 1
ATOM 983 C C . LEU A 1 118 ? -9.660 -3.050 18.597 1.00 95.75 118 LEU A C 1
ATOM 985 O O . LEU A 1 118 ? -10.489 -3.626 19.292 1.00 95.75 118 LEU A O 1
ATOM 989 N N . GLY A 1 119 ? -9.515 -1.722 18.617 1.00 94.50 119 GLY A N 1
ATOM 990 C CA . GLY A 1 119 ? -10.339 -0.856 19.461 1.00 94.50 119 GLY A CA 1
ATOM 991 C C . GLY A 1 119 ? -11.833 -1.021 19.178 1.00 94.50 119 GLY A C 1
ATOM 992 O O . GLY A 1 119 ? -12.635 -1.075 20.106 1.00 94.50 119 GLY A O 1
ATOM 993 N N . ARG A 1 120 ? -12.219 -1.191 17.904 1.00 94.06 120 ARG A N 1
ATOM 994 C CA . ARG A 1 120 ? -13.615 -1.467 17.545 1.00 94.06 120 ARG A CA 1
ATOM 995 C C . ARG A 1 120 ? -14.069 -2.867 17.963 1.00 94.06 120 ARG A C 1
ATOM 997 O O . ARG A 1 120 ? -15.222 -3.017 18.352 1.00 94.06 120 ARG A O 1
ATOM 1004 N N . VAL A 1 121 ? -13.204 -3.876 17.874 1.00 93.25 121 VAL A N 1
ATOM 1005 C CA . VAL A 1 121 ? -13.508 -5.234 18.355 1.00 93.25 121 VAL A CA 1
ATOM 1006 C C . VAL A 1 121 ? -13.744 -5.221 19.863 1.00 93.25 121 VAL A C 1
ATOM 1008 O O . VAL A 1 121 ? -14.741 -5.772 20.310 1.00 93.25 121 VAL A O 1
ATOM 1011 N N . VAL A 1 122 ? -12.895 -4.533 20.630 1.00 92.31 122 VAL A N 1
ATOM 1012 C CA . VAL A 1 122 ? -13.060 -4.381 22.085 1.00 92.31 122 VAL A CA 1
ATOM 1013 C C . VAL A 1 122 ? -14.363 -3.653 22.422 1.00 92.31 122 VAL A C 1
ATOM 1015 O O . VAL A 1 122 ? -15.127 -4.134 23.249 1.00 92.31 122 VAL A O 1
ATOM 1018 N N . GLU A 1 123 ? -14.671 -2.546 21.738 1.00 91.25 123 GLU A N 1
ATOM 1019 C CA . GLU A 1 123 ? -15.932 -1.810 21.935 1.00 91.25 123 GLU A CA 1
ATOM 1020 C C . GLU A 1 123 ? -17.169 -2.686 21.673 1.00 91.25 123 GLU A C 1
ATOM 1022 O O . GLU A 1 123 ? -18.186 -2.535 22.341 1.00 91.25 123 GLU A O 1
ATOM 1027 N N . LEU A 1 124 ? -17.089 -3.598 20.699 1.00 90.81 124 LEU A N 1
ATOM 1028 C CA . LEU A 1 124 ? -18.163 -4.540 20.372 1.00 90.81 124 LEU A CA 1
ATOM 1029 C C . LEU A 1 124 ? -18.232 -5.743 21.322 1.00 90.81 124 LEU A C 1
ATOM 1031 O O . LEU A 1 124 ? -19.297 -6.339 21.448 1.00 90.81 124 LEU A O 1
ATOM 1035 N N . ALA A 1 125 ? -17.113 -6.125 21.934 1.00 88.69 125 ALA A N 1
ATOM 1036 C CA . ALA A 1 125 ? -17.026 -7.233 22.882 1.00 88.69 125 ALA A CA 1
ATOM 1037 C C . ALA A 1 125 ? -17.452 -6.835 24.303 1.00 88.69 125 ALA A C 1
ATOM 1039 O O . ALA A 1 125 ? -17.861 -7.697 25.078 1.00 88.69 125 ALA A O 1
ATOM 1040 N N . HIS A 1 126 ? -17.361 -5.548 24.641 1.00 86.12 126 HIS A N 1
ATOM 1041 C CA . HIS A 1 126 ? -17.716 -5.027 25.956 1.00 86.12 126 HIS A CA 1
ATOM 1042 C C . HIS A 1 126 ? -19.182 -5.338 26.307 1.00 86.12 126 HIS A C 1
ATOM 1044 O O . HIS A 1 126 ? -20.088 -5.063 25.518 1.00 86.12 126 HIS A O 1
ATOM 1050 N N . GLY A 1 127 ? -19.415 -5.932 27.481 1.00 78.75 127 GLY A N 1
ATOM 1051 C CA . GLY A 1 127 ? -20.738 -6.407 27.913 1.00 78.75 127 GLY A CA 1
ATOM 1052 C C . GLY A 1 127 ? -21.164 -7.760 27.324 1.00 78.75 127 GLY A C 1
ATOM 1053 O O . GLY A 1 127 ? -22.259 -8.245 27.610 1.00 78.75 127 GLY A O 1
ATOM 1054 N N . HIS A 1 128 ? -20.303 -8.391 26.522 1.00 81.06 128 HIS A N 1
ATOM 1055 C CA . HIS A 1 128 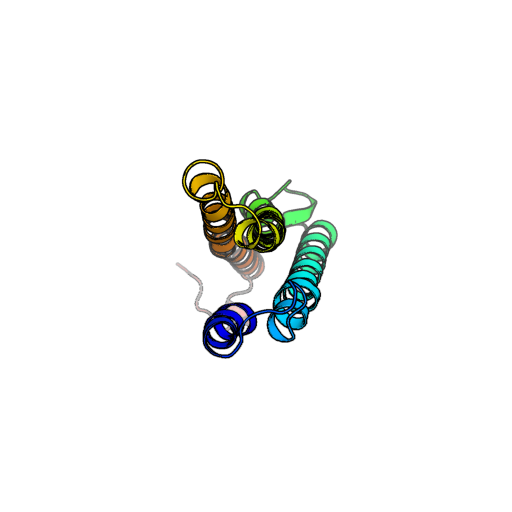? -20.445 -9.764 26.035 1.00 81.06 128 HIS A CA 1
ATOM 1056 C C . HIS A 1 128 ? -19.303 -10.667 26.536 1.00 81.06 128 HIS A C 1
ATOM 1058 O O . HIS A 1 128 ? -19.044 -11.711 25.934 1.00 81.06 128 HIS A O 1
ATOM 1064 N N . GLU A 1 129 ? -18.629 -10.295 27.636 1.00 77.62 129 GLU A N 1
ATOM 1065 C CA . GLU A 1 129 ? -17.479 -11.043 28.170 1.00 77.62 129 GLU A CA 1
ATOM 1066 C C . GLU A 1 129 ? -17.832 -12.509 28.485 1.00 77.62 129 GLU A C 1
ATOM 1068 O O . GLU A 1 129 ? -17.093 -13.415 28.099 1.00 77.62 129 GLU A O 1
ATOM 1073 N N . GLU A 1 130 ? -19.020 -12.760 29.054 1.00 67.12 130 GLU A N 1
ATOM 1074 C CA . GLU A 1 130 ? -19.525 -14.116 29.329 1.00 67.12 130 GLU A CA 1
ATOM 1075 C C . GLU A 1 130 ? -19.663 -14.982 28.064 1.00 67.12 130 GLU A C 1
ATOM 1077 O O . GLU A 1 130 ? -19.348 -16.171 28.090 1.00 67.12 130 GLU A O 1
ATOM 1082 N N . LEU A 1 131 ? -20.101 -14.406 26.935 1.00 70.56 131 LEU A N 1
ATOM 1083 C CA . LEU A 1 131 ? -20.255 -15.134 25.663 1.00 70.56 131 LEU A CA 1
ATOM 1084 C C . LEU A 1 131 ? -18.906 -15.481 25.025 1.00 70.56 131 LEU A C 1
ATOM 1086 O O . LEU A 1 131 ? -18.820 -16.405 24.216 1.00 70.56 131 LEU A O 1
ATOM 1090 N N . LEU A 1 132 ? -17.864 -14.729 25.376 1.00 70.19 132 LEU A N 1
ATOM 1091 C CA . LEU A 1 132 ? -16.499 -14.918 24.897 1.00 70.19 132 LEU A CA 1
ATOM 1092 C C . LEU A 1 132 ? -15.665 -15.801 25.839 1.00 70.19 132 LEU A C 1
ATOM 1094 O O . LEU A 1 132 ? -14.516 -16.100 25.517 1.00 70.19 132 LEU A O 1
ATOM 1098 N N . GLY A 1 133 ? -16.229 -16.239 26.973 1.00 71.69 133 GLY A N 1
ATOM 1099 C CA . GLY A 1 133 ? -15.513 -17.011 27.991 1.00 71.69 133 GLY A CA 1
ATOM 1100 C C . GLY A 1 133 ? -14.399 -16.215 28.677 1.00 71.69 133 GLY A C 1
ATOM 1101 O O . GLY A 1 133 ? -13.423 -16.809 29.133 1.00 71.69 133 GLY A O 1
ATOM 1102 N N . LEU A 1 134 ? -14.517 -14.884 28.703 1.00 69.06 134 LEU A N 1
ATOM 1103 C CA . LEU A 1 134 ? -13.573 -13.982 29.356 1.00 69.06 134 LEU A CA 1
ATOM 1104 C C . LEU A 1 134 ? -14.120 -13.602 30.735 1.00 69.06 134 LEU A C 1
ATOM 1106 O O . LEU A 1 134 ? -15.307 -13.306 30.870 1.00 69.06 134 LEU A O 1
ATOM 1110 N N . GLU A 1 135 ? -13.265 -13.613 31.759 1.00 65.44 135 GLU A N 1
ATOM 1111 C CA . GLU A 1 135 ? -13.638 -13.045 33.058 1.00 65.44 135 GLU A CA 1
ATOM 1112 C C . GLU A 1 135 ? -13.856 -11.527 32.913 1.00 65.44 135 GLU A C 1
ATOM 1114 O O . GLU A 1 135 ? -13.139 -10.889 32.130 1.00 65.44 135 GLU A O 1
ATOM 1119 N N . PRO A 1 136 ? -14.837 -10.937 33.625 1.00 59.28 136 PRO A N 1
ATOM 1120 C CA . PRO A 1 136 ? -15.069 -9.498 33.591 1.00 59.28 136 PRO A CA 1
ATOM 1121 C C . PRO A 1 136 ? -13.784 -8.757 33.967 1.00 59.28 136 PRO A C 1
ATOM 1123 O O . PRO A 1 136 ? -13.159 -9.078 34.978 1.00 59.28 136 PRO A O 1
ATOM 1126 N N . ALA A 1 137 ? -13.380 -7.780 33.156 1.00 61.91 137 ALA A N 1
ATOM 1127 C CA . ALA A 1 137 ? -12.270 -6.908 33.520 1.00 61.91 137 ALA A CA 1
ATOM 1128 C C . ALA A 1 137 ? -12.694 -6.049 34.726 1.00 61.91 137 ALA A C 1
ATOM 1130 O O . ALA A 1 137 ? -13.696 -5.337 34.633 1.00 61.91 137 ALA A O 1
ATOM 1131 N N . GLU A 1 138 ? -11.966 -6.167 35.843 1.00 53.81 138 GLU A N 1
ATOM 1132 C CA . GLU A 1 138 ? -12.165 -5.367 37.068 1.00 53.81 138 GLU A CA 1
ATOM 1133 C C . GLU A 1 138 ? -12.011 -3.855 36.838 1.00 53.81 138 GLU A C 1
ATOM 1135 O O . GLU A 1 138 ? -11.098 -3.444 36.079 1.00 53.81 138 GLU A O 1
#

pLDDT: mean 85.02, std 13.82, range [49.31, 97.94]

Foldseek 3Di:
DVLVVVVVVVVVVDDDPACPDPSNCCPVVNPLVVVLVVLVVVLVCCCPPPCLPPVVDHDPLSVLLNCLSVLCVLLSVVVRVLVVDPPCPPPPPVSNVVSVVSSVVSNVSVVVVVVSVVVVVCVVCPVVCVVVVHDDDD

Radius of gyration: 20.84 Å; chains: 1; bounding box: 45×31×61 Å

Secondary structure (DSSP, 8-state):
-HHHHHHHHHTTT---SSS--HHHHHIIIIIHHHHHHHHHHHHHHHHHH-HHHHTS---HHHHHHHHGGGGGHHHHHHHHHHTT-S-HHHHTHHHHHHHHHHHHHHHTTHHHHHHHHHHHHHHHHTT-GGGGTPPPP-